Protein AF-A0A1Y6CUW9-F1 (afdb_monomer)

Mean predicted aligned error: 4.99 Å

Secondary structure (DSSP, 8-state):
--HHHHHHHHHHHHHHHHHHHHHHHHHTTS--S-HHHHHHHTHHHHHHHHHHHHHHHHHHHHHHHHTT------HHHHHHHHHHHHHHHHHHSTT--

pLDDT: mean 84.28, std 7.56, range [52.03, 94.5]

Structure (mmCIF, N/CA/C/O backbone):
data_AF-A0A1Y6CUW9-F1
#
_entry.id   AF-A0A1Y6CUW9-F1
#
loop_
_atom_site.group_PDB
_atom_site.id
_atom_site.type_symbol
_atom_site.label_atom_id
_atom_site.label_alt_id
_atom_site.label_comp_id
_atom_site.label_asym_id
_atom_site.label_entity_id
_atom_site.label_seq_id
_atom_site.pdbx_PDB_ins_code
_atom_site.Cartn_x
_atom_site.Cartn_y
_atom_site.Cartn_z
_atom_site.occupancy
_atom_site.B_iso_or_equiv
_atom_site.auth_seq_id
_atom_site.auth_comp_id
_atom_site.auth_asym_id
_atom_site.auth_atom_id
_atom_site.pdbx_PDB_model_num
ATOM 1 N N . MET A 1 1 ? 2.748 -4.748 -20.571 1.00 67.25 1 MET A N 1
ATOM 2 C CA . MET A 1 1 ? 1.721 -3.866 -19.972 1.00 67.25 1 MET A CA 1
ATOM 3 C C . MET A 1 1 ? 2.174 -2.430 -20.180 1.00 67.25 1 MET A C 1
ATOM 5 O O . MET A 1 1 ? 3.373 -2.207 -20.205 1.00 67.25 1 MET A O 1
ATOM 9 N N . ASP A 1 2 ? 1.252 -1.495 -20.396 1.00 81.88 2 ASP A N 1
ATOM 10 C CA . ASP A 1 2 ? 1.586 -0.066 -20.453 1.00 81.88 2 ASP A CA 1
ATOM 11 C C . ASP A 1 2 ? 2.125 0.408 -19.081 1.00 81.88 2 ASP A C 1
ATOM 13 O O . ASP A 1 2 ? 1.563 0.001 -18.060 1.00 81.88 2 ASP A O 1
ATOM 17 N N . PRO A 1 3 ? 3.200 1.216 -19.018 1.00 75.56 3 PRO A N 1
ATOM 18 C CA . PRO A 1 3 ? 3.843 1.593 -17.755 1.00 75.56 3 PRO A CA 1
ATOM 19 C C . PRO A 1 3 ? 2.919 2.379 -16.817 1.00 75.56 3 PRO A C 1
ATOM 21 O O . PRO A 1 3 ? 3.011 2.226 -15.601 1.00 75.56 3 PRO A O 1
ATOM 24 N N . TRP A 1 4 ? 1.975 3.157 -17.351 1.00 80.31 4 TRP A N 1
ATOM 25 C CA . TRP A 1 4 ? 0.993 3.866 -16.531 1.00 80.31 4 TRP A CA 1
ATOM 26 C C . TRP A 1 4 ? -0.031 2.905 -15.942 1.00 80.31 4 TRP A C 1
ATOM 28 O O . TRP A 1 4 ? -0.367 3.008 -14.764 1.00 80.31 4 TRP A O 1
ATOM 38 N N . LYS A 1 5 ? -0.474 1.909 -16.717 1.00 86.81 5 LYS A N 1
ATOM 39 C CA . LYS A 1 5 ? -1.309 0.817 -16.189 1.00 86.81 5 LYS A CA 1
ATOM 40 C C . LYS A 1 5 ? -0.584 0.025 -15.102 1.00 86.81 5 LYS A C 1
ATOM 42 O O . LYS A 1 5 ? -1.204 -0.319 -14.098 1.00 86.81 5 LYS A O 1
ATOM 47 N N . ALA A 1 6 ? 0.712 -0.230 -15.282 1.00 86.12 6 ALA A N 1
ATOM 48 C CA . ALA A 1 6 ? 1.543 -0.896 -14.285 1.00 86.12 6 ALA A CA 1
ATOM 49 C C . ALA A 1 6 ? 1.585 -0.091 -12.982 1.00 86.12 6 ALA A C 1
ATOM 51 O O . ALA A 1 6 ? 1.199 -0.599 -11.934 1.00 86.12 6 ALA A O 1
ATOM 52 N N . ALA A 1 7 ? 1.941 1.192 -13.073 1.00 84.69 7 ALA A N 1
ATOM 53 C CA . ALA A 1 7 ? 2.013 2.093 -11.929 1.00 84.69 7 ALA A CA 1
ATOM 54 C C . ALA A 1 7 ? 0.677 2.187 -11.178 1.00 84.69 7 ALA A C 1
ATOM 56 O O . ALA A 1 7 ? 0.638 2.003 -9.964 1.00 84.69 7 ALA A O 1
ATOM 57 N N . LEU A 1 8 ? -0.435 2.390 -11.894 1.00 89.25 8 LEU A N 1
ATOM 58 C CA . LEU A 1 8 ? -1.773 2.426 -11.293 1.00 89.25 8 LEU A CA 1
ATOM 59 C C . LEU A 1 8 ? -2.121 1.118 -10.574 1.00 89.25 8 LEU A C 1
ATOM 61 O O . LEU A 1 8 ? -2.713 1.150 -9.497 1.00 89.25 8 LEU A O 1
ATOM 65 N N . THR A 1 9 ? -1.722 -0.025 -11.136 1.00 91.69 9 THR A N 1
ATOM 66 C CA . THR A 1 9 ? -1.936 -1.337 -10.510 1.00 91.69 9 THR A CA 1
ATOM 67 C C . THR A 1 9 ? -1.134 -1.469 -9.214 1.00 91.69 9 THR A C 1
ATOM 69 O O . THR A 1 9 ? -1.675 -1.923 -8.207 1.00 91.69 9 THR A O 1
ATOM 72 N N . LEU A 1 10 ? 0.128 -1.030 -9.206 1.00 91.00 10 LEU A N 1
ATOM 73 C CA . LEU A 1 10 ? 0.971 -1.039 -8.007 1.00 91.00 10 LEU A CA 1
ATOM 74 C C . LEU A 1 10 ? 0.388 -0.126 -6.919 1.00 91.00 10 LEU A C 1
ATOM 76 O O . LEU A 1 10 ? 0.245 -0.554 -5.775 1.00 91.00 10 LEU A O 1
ATOM 80 N N . TYR A 1 11 ? -0.032 1.094 -7.269 1.00 90.69 11 TYR A N 1
ATOM 81 C CA . TYR A 1 11 ? -0.673 2.007 -6.316 1.00 90.69 11 TYR A CA 1
ATOM 82 C C . TYR A 1 11 ? -1.959 1.422 -5.722 1.00 90.69 11 TYR A C 1
ATOM 84 O O . TYR A 1 11 ? -2.164 1.491 -4.509 1.00 90.69 11 TYR A O 1
ATOM 92 N N . ALA A 1 12 ? -2.802 0.799 -6.550 1.00 92.19 12 ALA A N 1
ATOM 93 C CA . ALA A 1 12 ? -4.011 0.132 -6.078 1.00 92.19 12 ALA A CA 1
ATOM 94 C C . ALA A 1 12 ? -3.688 -1.016 -5.108 1.00 92.19 12 ALA A C 1
ATOM 96 O O . ALA A 1 12 ? -4.348 -1.154 -4.078 1.00 92.19 12 ALA A O 1
ATOM 97 N N . LEU A 1 13 ? -2.648 -1.808 -5.389 1.00 94.06 13 LEU A N 1
ATOM 98 C CA . LEU A 1 13 ? -2.228 -2.901 -4.512 1.00 94.06 13 LEU A CA 1
ATOM 99 C C . LEU A 1 13 ? -1.651 -2.424 -3.182 1.00 94.06 13 LEU A C 1
ATOM 101 O O . LEU A 1 13 ? -1.952 -3.041 -2.162 1.00 94.06 13 LEU A O 1
ATOM 105 N N . ALA A 1 14 ? -0.898 -1.324 -3.149 1.00 91.50 14 ALA A N 1
ATOM 106 C CA . ALA A 1 14 ? -0.502 -0.721 -1.877 1.00 91.50 14 ALA A CA 1
ATOM 107 C C . ALA A 1 14 ? -1.716 -0.262 -1.061 1.00 91.50 14 ALA A C 1
ATOM 109 O O . ALA A 1 14 ? -1.793 -0.549 0.133 1.00 91.50 14 ALA A O 1
ATOM 110 N N . GLY A 1 15 ? -2.705 0.371 -1.700 1.00 90.69 15 GLY A N 1
ATOM 111 C CA . GLY A 1 15 ? -3.964 0.718 -1.035 1.00 90.69 15 GLY A CA 1
ATOM 112 C C . GLY A 1 15 ? -4.674 -0.509 -0.450 1.00 90.69 15 GLY A C 1
ATOM 113 O O . GLY A 1 15 ? -5.115 -0.484 0.699 1.00 90.69 15 GLY A O 1
ATOM 114 N N . LEU A 1 16 ? -4.717 -1.616 -1.198 1.00 93.56 16 LEU A N 1
ATOM 115 C CA . LEU A 1 16 ? -5.260 -2.889 -0.714 1.00 93.56 16 LEU A CA 1
ATOM 116 C C . LEU A 1 16 ? -4.439 -3.486 0.436 1.00 93.56 16 LEU A C 1
ATOM 118 O O . LEU A 1 16 ? -5.021 -4.061 1.352 1.00 93.56 16 LEU A O 1
ATOM 122 N N . GLY A 1 17 ? -3.115 -3.331 0.425 1.00 93.31 17 GLY A N 1
ATOM 123 C CA . GLY A 1 17 ? -2.237 -3.728 1.525 1.00 93.31 17 GLY A CA 1
ATOM 124 C C . GLY A 1 17 ? -2.545 -2.976 2.818 1.00 93.31 17 GLY A C 1
ATOM 125 O O . GLY A 1 17 ? -2.724 -3.599 3.866 1.00 93.31 17 GLY A O 1
ATOM 126 N N . ALA A 1 18 ? -2.677 -1.650 2.739 1.00 90.25 18 ALA A N 1
ATOM 127 C CA . ALA A 1 18 ? -3.060 -0.816 3.877 1.00 90.25 18 ALA A CA 1
ATOM 128 C C . ALA A 1 18 ? -4.461 -1.186 4.397 1.00 90.25 18 ALA A C 1
ATOM 130 O O . ALA A 1 18 ? -4.651 -1.408 5.594 1.00 90.25 18 ALA A O 1
ATOM 131 N N . LEU A 1 19 ? -5.431 -1.374 3.493 1.00 90.75 19 LEU A N 1
ATOM 132 C CA . LEU A 1 19 ? -6.778 -1.819 3.855 1.00 90.75 19 LEU A CA 1
ATOM 133 C C . LEU A 1 19 ? -6.773 -3.205 4.518 1.00 90.75 19 LEU A C 1
ATOM 135 O O . LEU A 1 19 ? -7.507 -3.433 5.478 1.00 90.75 19 LEU A O 1
ATOM 139 N N . ALA A 1 20 ? -5.937 -4.128 4.040 1.00 93.56 20 ALA A N 1
ATOM 140 C CA . ALA A 1 20 ? -5.784 -5.450 4.635 1.00 93.56 20 ALA A CA 1
ATOM 141 C C . ALA A 1 20 ? -5.191 -5.378 6.050 1.00 93.56 20 ALA A C 1
ATOM 143 O O . ALA A 1 20 ? -5.611 -6.137 6.927 1.00 93.56 20 ALA A O 1
ATOM 144 N N . HIS A 1 21 ? -4.254 -4.458 6.303 1.00 91.00 21 HIS A N 1
ATOM 145 C CA . HIS A 1 21 ? -3.743 -4.213 7.651 1.00 91.00 21 HIS A CA 1
ATOM 146 C C . HIS A 1 21 ? -4.839 -3.674 8.580 1.00 91.00 21 HIS A C 1
ATOM 148 O O . HIS A 1 21 ? -5.041 -4.232 9.662 1.00 91.00 21 HIS A O 1
ATOM 154 N N . TRP A 1 22 ? -5.613 -2.675 8.144 1.00 89.12 22 TRP A N 1
ATOM 155 C CA . TRP A 1 22 ? -6.771 -2.188 8.901 1.00 89.12 22 TRP A CA 1
ATOM 156 C C . TRP A 1 22 ? -7.786 -3.307 9.185 1.00 89.12 22 TRP A C 1
ATOM 158 O O . TRP A 1 22 ? -8.182 -3.514 10.333 1.00 89.12 22 TRP A O 1
ATOM 168 N N . ALA A 1 23 ? -8.155 -4.095 8.171 1.00 90.38 23 ALA A N 1
ATOM 169 C CA . ALA A 1 23 ? -9.110 -5.193 8.320 1.00 90.38 23 ALA A CA 1
ATOM 170 C C . ALA A 1 23 ? -8.610 -6.242 9.324 1.00 90.38 23 ALA A C 1
ATOM 172 O O . ALA A 1 23 ? -9.377 -6.738 10.150 1.00 90.38 23 ALA A O 1
ATOM 173 N N . LYS A 1 24 ? -7.306 -6.543 9.314 1.00 92.25 24 LYS A N 1
ATOM 174 C CA . LYS A 1 24 ? -6.673 -7.412 10.311 1.00 92.25 24 LYS A CA 1
ATOM 175 C C . LYS A 1 24 ? -6.820 -6.852 11.729 1.00 92.25 24 LYS A C 1
ATOM 177 O O . LYS A 1 24 ? -7.166 -7.620 12.625 1.00 92.25 24 LYS A O 1
ATOM 182 N N . ARG A 1 25 ? -6.571 -5.555 11.946 1.00 88.81 25 ARG A N 1
ATOM 183 C CA . ARG A 1 25 ? -6.759 -4.903 13.258 1.00 88.81 25 ARG A CA 1
ATOM 184 C C . ARG A 1 25 ? -8.216 -4.990 13.712 1.00 88.81 25 ARG A C 1
ATOM 186 O O . ARG A 1 25 ? -8.484 -5.385 14.847 1.00 88.81 25 ARG A O 1
ATOM 193 N N . ARG A 1 26 ? -9.156 -4.746 12.793 1.00 88.06 26 ARG A N 1
ATOM 194 C CA . ARG A 1 26 ? -10.597 -4.835 13.061 1.00 88.06 26 ARG A CA 1
ATOM 195 C C . ARG A 1 26 ? -11.017 -6.234 13.507 1.00 88.06 26 ARG A C 1
ATOM 197 O O . ARG A 1 26 ? -11.716 -6.368 14.507 1.00 88.06 26 ARG A O 1
ATOM 204 N N . LEU A 1 27 ? -10.552 -7.275 12.811 1.00 90.94 27 LEU A N 1
ATOM 205 C CA . LEU A 1 27 ? -10.822 -8.678 13.158 1.00 90.94 27 LEU A CA 1
ATOM 206 C C . LEU A 1 27 ? -10.229 -9.094 14.511 1.00 90.94 27 LEU A C 1
ATOM 208 O O . LEU A 1 27 ? -10.722 -10.031 15.132 1.00 90.9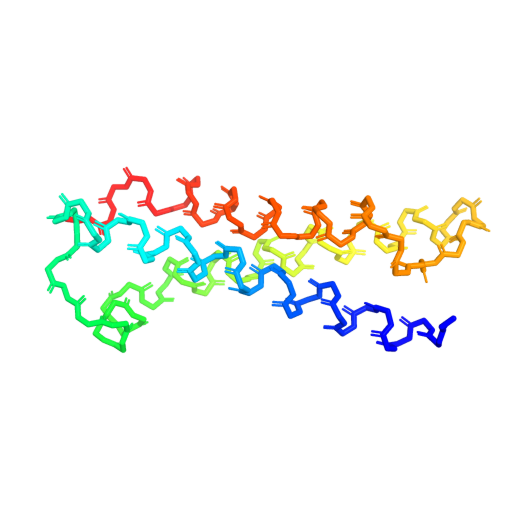4 27 LEU A O 1
ATOM 212 N N . ARG A 1 28 ? -9.182 -8.405 14.973 1.00 90.56 28 ARG A N 1
ATOM 213 C CA . ARG A 1 28 ? -8.575 -8.613 16.294 1.00 90.56 28 ARG A CA 1
ATOM 214 C C . ARG A 1 28 ? -9.224 -7.789 17.406 1.00 90.56 28 ARG A C 1
ATOM 216 O O . ARG A 1 28 ? -8.839 -7.945 18.558 1.00 90.56 28 ARG A O 1
ATOM 223 N N . GLY A 1 29 ? -10.182 -6.924 17.072 1.00 86.81 29 GLY A N 1
ATOM 224 C CA . GLY A 1 29 ? -10.779 -5.989 18.025 1.00 86.81 29 GLY A CA 1
ATOM 225 C C . GLY A 1 29 ? -9.831 -4.869 18.468 1.00 86.81 29 GLY A C 1
ATOM 226 O O . GLY A 1 29 ? -10.103 -4.223 19.470 1.00 86.81 29 GLY A O 1
ATOM 227 N N . GLU A 1 30 ? -8.733 -4.634 17.739 1.00 84.88 30 GLU A N 1
ATOM 228 C CA . GLU A 1 30 ? -7.754 -3.568 18.021 1.00 84.88 30 GLU A CA 1
ATOM 229 C C . GLU A 1 30 ? -8.222 -2.190 17.516 1.00 84.88 30 GLU A C 1
ATOM 231 O O . GLU A 1 30 ? -7.602 -1.176 17.823 1.00 84.88 30 GLU A O 1
ATOM 236 N N . THR A 1 31 ? -9.276 -2.161 16.697 1.00 79.62 31 THR A N 1
ATOM 237 C CA . THR A 1 31 ? -9.977 -0.950 16.258 1.00 79.62 31 THR A CA 1
ATOM 238 C C . THR A 1 31 ? -11.485 -1.188 16.393 1.00 79.62 31 THR A C 1
ATOM 240 O O . THR A 1 31 ? -12.013 -2.124 15.774 1.00 79.62 31 THR A O 1
ATOM 243 N N . PRO A 1 32 ? -12.204 -0.421 17.231 1.00 72.69 32 PRO A N 1
ATOM 244 C CA . PRO A 1 32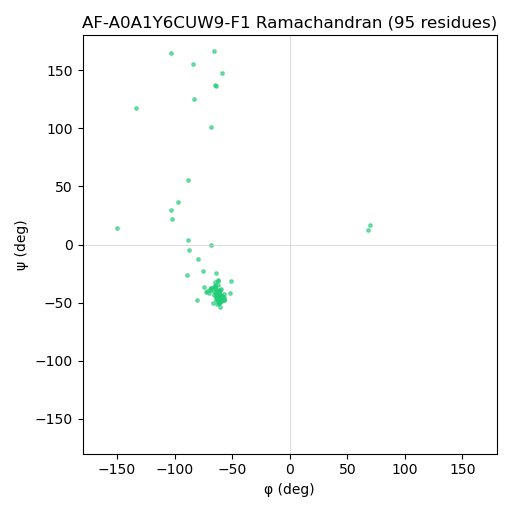 ? -13.653 -0.560 17.361 1.00 72.69 32 PRO A CA 1
ATOM 245 C C . PRO A 1 32 ? -14.404 0.042 16.163 1.00 72.69 32 PRO A C 1
ATOM 247 O O . PRO A 1 32 ? -15.519 -0.393 15.858 1.00 72.69 32 PRO A O 1
ATOM 250 N N . ASP A 1 33 ? -13.760 0.966 15.453 1.00 79.06 33 ASP A N 1
ATOM 251 C CA . ASP A 1 33 ? -14.404 1.873 14.507 1.00 79.06 33 ASP A CA 1
ATOM 252 C C . ASP A 1 33 ? -14.590 1.256 13.113 1.00 79.06 33 ASP A C 1
ATOM 254 O O . ASP A 1 33 ? -13.885 0.323 12.694 1.00 79.06 33 ASP A O 1
ATOM 258 N N . GLY A 1 34 ? -15.573 1.772 12.369 1.00 80.94 34 GLY A N 1
ATOM 259 C CA . GLY A 1 34 ? -15.744 1.452 10.956 1.00 80.94 34 GLY A CA 1
ATOM 260 C C . GLY A 1 34 ? -14.575 1.970 10.115 1.00 80.94 34 GLY A C 1
ATOM 261 O O . GLY A 1 34 ? -13.779 2.789 10.562 1.00 80.94 34 GLY A O 1
ATOM 262 N N . LEU A 1 35 ? -14.462 1.515 8.862 1.00 79.31 35 LEU A N 1
ATOM 263 C CA . LEU A 1 35 ? -13.399 1.993 7.966 1.00 79.31 35 LEU A CA 1
ATOM 264 C C . LEU A 1 35 ? -13.457 3.516 7.808 1.00 79.31 35 LEU A C 1
ATOM 266 O O . LEU A 1 35 ? -12.437 4.182 7.893 1.00 79.31 35 LEU A O 1
ATOM 270 N N . PHE A 1 36 ? -14.653 4.066 7.597 1.00 79.12 36 PHE A N 1
ATOM 271 C CA . PHE A 1 36 ? -14.830 5.504 7.400 1.00 79.12 36 PHE A CA 1
ATOM 272 C C . PHE A 1 36 ? -14.543 6.314 8.664 1.00 79.12 36 PHE A C 1
ATOM 274 O O . PHE A 1 36 ? -13.915 7.365 8.565 1.00 79.12 36 PHE A O 1
ATOM 281 N N . ASP A 1 37 ? -14.924 5.796 9.830 1.00 80.94 37 ASP A N 1
ATOM 282 C CA . ASP A 1 37 ? -14.605 6.407 11.122 1.00 80.94 37 ASP A CA 1
ATOM 283 C C . ASP A 1 37 ? -13.089 6.405 11.340 1.00 80.94 37 ASP A C 1
ATOM 285 O O . ASP A 1 37 ? -12.493 7.445 11.597 1.00 80.94 37 ASP A O 1
ATOM 289 N N . HIS A 1 38 ? -12.430 5.272 11.078 1.00 77.00 38 HIS A N 1
ATOM 290 C CA . HIS A 1 38 ? -10.978 5.153 11.153 1.00 77.00 38 HIS A CA 1
ATOM 291 C C . HIS A 1 38 ? -10.263 6.140 10.217 1.00 77.00 38 HIS A C 1
ATOM 293 O O . HIS A 1 38 ? -9.322 6.813 10.634 1.00 77.00 38 HIS A O 1
ATOM 299 N N . LEU A 1 39 ? -10.724 6.263 8.968 1.00 78.06 39 LEU A N 1
ATOM 300 C CA . LEU A 1 39 ? -10.174 7.212 7.994 1.00 78.06 39 LEU A CA 1
ATOM 301 C C . LEU A 1 39 ? -10.400 8.674 8.414 1.00 78.06 39 LEU A C 1
ATOM 303 O O . LEU A 1 39 ? -9.571 9.522 8.092 1.00 78.06 39 LEU A O 1
ATOM 307 N N . GLY A 1 40 ? -11.502 8.981 9.102 1.00 79.00 40 GLY A N 1
ATOM 308 C CA . GLY A 1 40 ? -11.836 10.329 9.564 1.00 79.00 40 GLY A CA 1
ATOM 309 C C . GLY A 1 40 ? -11.103 10.730 10.845 1.00 79.00 40 GLY A C 1
ATOM 310 O O . GLY A 1 40 ? -10.498 11.797 10.907 1.00 79.00 40 GLY A O 1
ATOM 311 N N . GLU A 1 41 ? -11.108 9.865 11.853 1.00 78.75 41 GLU A N 1
ATOM 312 C CA . GLU A 1 41 ? -10.500 10.119 13.163 1.00 78.75 41 GLU A CA 1
ATOM 313 C C . GLU A 1 41 ? -8.972 10.034 13.109 1.00 78.75 41 GLU A C 1
ATOM 315 O O . GLU A 1 41 ? -8.272 10.842 13.719 1.00 78.75 41 GLU A O 1
ATOM 320 N N . ASN A 1 42 ? -8.436 9.116 12.299 1.00 75.81 42 ASN A N 1
ATOM 321 C CA . ASN A 1 42 ? -7.001 8.965 12.065 1.00 75.81 42 ASN A CA 1
ATOM 322 C C . ASN A 1 42 ? -6.574 9.553 10.717 1.00 75.81 42 ASN A C 1
ATOM 324 O O . ASN A 1 42 ? -5.60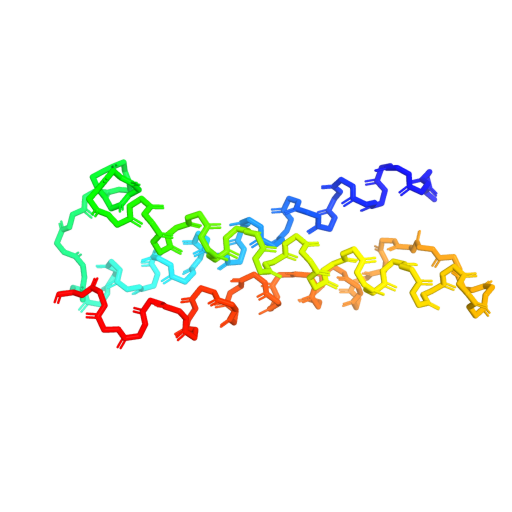0 9.087 10.119 1.00 75.81 42 ASN A O 1
ATOM 328 N N . PHE A 1 43 ? -7.270 10.584 10.230 1.00 77.38 43 PHE A N 1
ATOM 329 C CA . PHE A 1 43 ? -7.031 11.175 8.911 1.00 77.38 43 PHE A CA 1
ATOM 330 C C . PHE A 1 43 ? -5.562 11.546 8.672 1.00 77.38 43 PHE A C 1
ATOM 332 O O . PHE A 1 43 ? -5.013 11.248 7.614 1.00 77.38 43 PHE A O 1
ATOM 339 N N . GLY A 1 44 ? -4.884 12.111 9.678 1.00 79.19 44 GLY A N 1
ATOM 340 C CA . GLY A 1 44 ? -3.457 12.435 9.592 1.00 79.19 44 GLY A CA 1
ATOM 341 C C . GLY A 1 44 ? -2.560 11.206 9.390 1.00 79.19 44 GLY A C 1
ATOM 342 O O . GLY A 1 44 ? -1.713 11.206 8.498 1.00 79.19 44 GLY A O 1
ATOM 343 N N . HIS A 1 45 ? -2.772 10.139 10.165 1.00 78.38 45 HIS A N 1
ATOM 344 C CA . HIS A 1 45 ? -2.001 8.893 10.046 1.00 78.38 45 HIS A CA 1
ATOM 345 C C . HIS A 1 45 ? -2.325 8.144 8.750 1.00 78.38 45 HIS A C 1
ATOM 347 O O . HIS A 1 45 ? -1.426 7.623 8.095 1.00 78.38 45 HIS A O 1
ATOM 353 N N . THR A 1 46 ? -3.593 8.155 8.342 1.00 77.44 46 THR A N 1
ATOM 354 C CA . THR A 1 46 ? -4.067 7.607 7.067 1.00 77.44 46 THR A CA 1
ATOM 355 C C . THR A 1 46 ? -3.401 8.313 5.890 1.00 77.44 46 THR A C 1
ATOM 357 O O . THR A 1 46 ? -2.858 7.655 5.006 1.00 77.44 46 THR A O 1
ATOM 360 N N . LEU A 1 47 ? -3.396 9.650 5.879 1.00 79.50 47 LEU A N 1
ATOM 361 C CA . LEU A 1 47 ? -2.728 10.427 4.837 1.00 79.50 47 LEU A CA 1
ATOM 362 C C . LEU A 1 47 ? -1.227 10.162 4.822 1.00 79.50 47 LEU A C 1
ATOM 364 O O . LEU A 1 47 ? -0.656 9.982 3.750 1.00 79.50 47 LEU A O 1
ATOM 368 N N . LEU A 1 48 ? -0.586 10.106 5.990 1.00 83.56 48 LEU A N 1
ATOM 369 C CA . LEU A 1 48 ? 0.840 9.815 6.079 1.00 83.56 48 LEU A CA 1
ATOM 370 C C . LEU A 1 48 ? 1.160 8.410 5.548 1.00 83.56 48 LEU A C 1
ATOM 372 O O . LEU A 1 48 ? 2.110 8.258 4.787 1.00 83.56 48 LEU A O 1
ATOM 376 N N . SER A 1 49 ? 0.343 7.409 5.884 1.00 80.69 49 SER A N 1
ATOM 377 C CA . SER A 1 49 ? 0.435 6.033 5.374 1.00 80.69 49 SER A CA 1
ATOM 378 C C . SER A 1 49 ? 0.255 5.971 3.857 1.00 80.69 49 SER A C 1
ATOM 380 O O . SER A 1 49 ? 1.051 5.341 3.151 1.00 80.69 49 SER A O 1
ATOM 382 N N . LEU A 1 50 ? -0.718 6.717 3.329 1.00 79.75 50 LEU A N 1
ATOM 383 C CA . LEU A 1 50 ? -0.957 6.845 1.896 1.00 79.75 50 LEU A CA 1
ATOM 384 C C . LEU A 1 50 ? 0.239 7.494 1.184 1.00 79.75 50 LEU A C 1
ATOM 386 O O . LEU A 1 50 ? 0.762 6.926 0.229 1.00 79.75 50 LEU A O 1
ATOM 390 N N . PHE A 1 51 ? 0.720 8.646 1.660 1.00 84.38 51 PHE A N 1
ATOM 391 C CA . PHE A 1 51 ? 1.865 9.339 1.063 1.00 84.38 51 PHE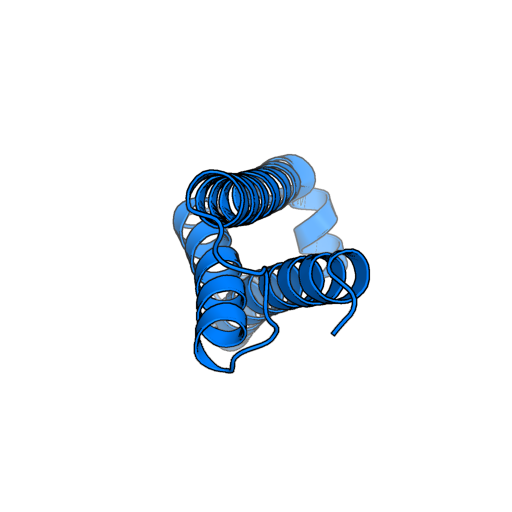 A CA 1
ATOM 392 C C . PHE A 1 51 ? 3.166 8.547 1.193 1.00 84.38 51 PHE A C 1
ATOM 394 O O . PHE A 1 51 ? 3.957 8.541 0.252 1.00 84.38 51 PHE A O 1
ATOM 401 N N . ALA A 1 52 ? 3.379 7.838 2.304 1.00 85.00 52 ALA A N 1
ATOM 402 C CA . ALA A 1 52 ? 4.525 6.950 2.473 1.00 85.00 52 ALA A CA 1
ATOM 403 C C . ALA A 1 52 ? 4.490 5.804 1.452 1.00 85.00 52 ALA A C 1
ATOM 405 O O . ALA A 1 52 ? 5.491 5.539 0.787 1.00 85.00 52 ALA A O 1
ATOM 406 N N . SER A 1 53 ? 3.323 5.182 1.263 1.00 83.50 53 SER A N 1
ATOM 407 C CA . SER A 1 53 ? 3.120 4.122 0.269 1.00 83.50 53 SER A CA 1
ATOM 408 C C . SER A 1 53 ? 3.315 4.634 -1.163 1.00 83.50 53 SER A C 1
ATOM 410 O O . SER A 1 53 ? 3.997 3.998 -1.967 1.00 83.50 53 SER A O 1
ATOM 412 N N . LEU A 1 54 ? 2.773 5.817 -1.475 1.00 86.12 54 LEU A N 1
ATOM 41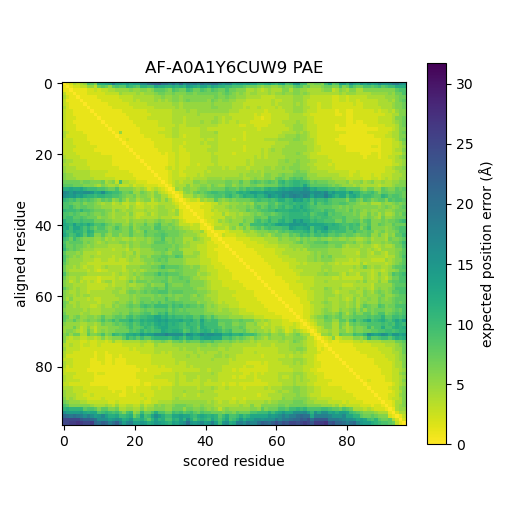3 C CA . LEU A 1 54 ? 2.959 6.482 -2.767 1.00 86.12 54 LEU A CA 1
ATOM 414 C C . LEU A 1 54 ? 4.432 6.811 -3.019 1.00 86.12 54 LEU A C 1
ATOM 416 O O . LEU A 1 54 ? 4.938 6.543 -4.108 1.00 86.12 54 LEU A O 1
ATOM 420 N N . GLY A 1 55 ? 5.129 7.367 -2.027 1.00 85.19 55 GLY A N 1
ATOM 421 C CA . GLY A 1 55 ? 6.549 7.698 -2.113 1.00 85.19 55 GLY A CA 1
ATOM 422 C C . GLY A 1 55 ? 7.418 6.462 -2.334 1.00 85.19 55 GLY A C 1
ATOM 423 O O . GLY A 1 55 ? 8.288 6.480 -3.205 1.00 85.19 55 GLY A O 1
ATOM 424 N N . ALA A 1 56 ? 7.143 5.373 -1.614 1.00 84.19 56 ALA A N 1
ATOM 425 C CA . ALA A 1 56 ? 7.851 4.105 -1.767 1.00 84.19 56 ALA A CA 1
ATOM 426 C C . ALA A 1 56 ? 7.682 3.515 -3.178 1.00 84.19 56 ALA A C 1
ATOM 428 O O . ALA A 1 56 ? 8.681 3.246 -3.842 1.00 84.19 56 ALA A O 1
ATOM 429 N N . ILE A 1 57 ? 6.445 3.416 -3.684 1.00 85.38 57 ILE A N 1
ATOM 430 C CA . ILE A 1 57 ? 6.183 2.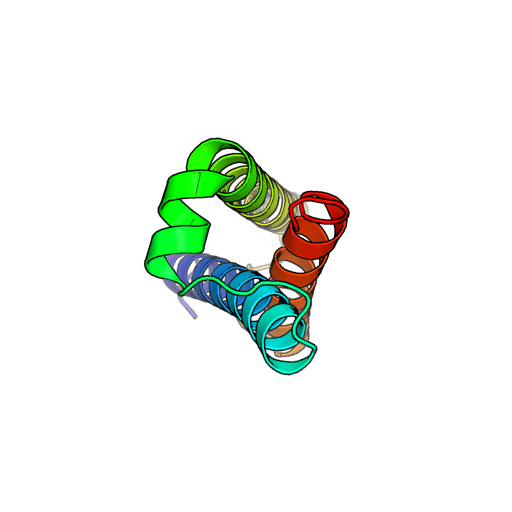915 -5.046 1.00 85.38 57 ILE A CA 1
ATOM 431 C C . ILE A 1 57 ? 6.790 3.834 -6.108 1.00 85.38 57 ILE A C 1
ATOM 433 O O . ILE A 1 57 ? 7.376 3.367 -7.080 1.00 85.38 57 ILE A O 1
ATOM 437 N N . THR A 1 58 ? 6.686 5.151 -5.931 1.00 86.25 58 THR A N 1
ATOM 438 C CA . THR A 1 58 ? 7.259 6.113 -6.886 1.00 86.25 58 THR A CA 1
ATOM 439 C C . THR A 1 58 ? 8.783 6.001 -6.934 1.00 86.25 58 THR A C 1
ATOM 441 O O . THR A 1 58 ? 9.370 6.074 -8.012 1.00 86.25 58 THR A O 1
ATOM 444 N N . SER A 1 59 ? 9.425 5.770 -5.786 1.00 83.38 59 SER A N 1
ATOM 445 C CA . SER A 1 59 ? 10.876 5.568 -5.698 1.00 83.38 59 SER A CA 1
ATOM 446 C C . SER A 1 59 ? 11.308 4.255 -6.351 1.00 83.38 59 SER A C 1
ATOM 448 O O . SER A 1 59 ? 12.316 4.225 -7.053 1.00 83.38 59 SER A O 1
ATOM 450 N N . GLU A 1 60 ? 10.526 3.186 -6.180 1.00 82.75 60 GLU A N 1
ATOM 451 C CA . GLU A 1 60 ? 10.740 1.906 -6.863 1.00 82.75 60 GLU A CA 1
ATOM 452 C C . GLU A 1 60 ? 10.638 2.066 -8.384 1.00 82.75 60 GLU A C 1
ATOM 454 O O . GLU A 1 60 ? 11.556 1.685 -9.109 1.00 82.75 60 GLU A O 1
ATOM 459 N N . ILE A 1 61 ? 9.576 2.712 -8.873 1.00 83.81 61 ILE A N 1
ATOM 460 C CA . ILE A 1 61 ? 9.396 3.010 -10.300 1.00 83.81 61 ILE A CA 1
ATOM 461 C C . ILE A 1 61 ? 10.579 3.822 -10.837 1.00 83.81 61 ILE A C 1
ATOM 463 O O . ILE A 1 61 ? 11.130 3.482 -11.883 1.00 83.81 61 ILE A O 1
ATOM 467 N N . ALA A 1 62 ? 11.003 4.867 -10.122 1.00 85.19 62 ALA A N 1
ATOM 468 C CA . ALA A 1 62 ? 12.141 5.687 -10.524 1.00 85.19 62 ALA A CA 1
ATOM 469 C C . ALA A 1 62 ? 13.442 4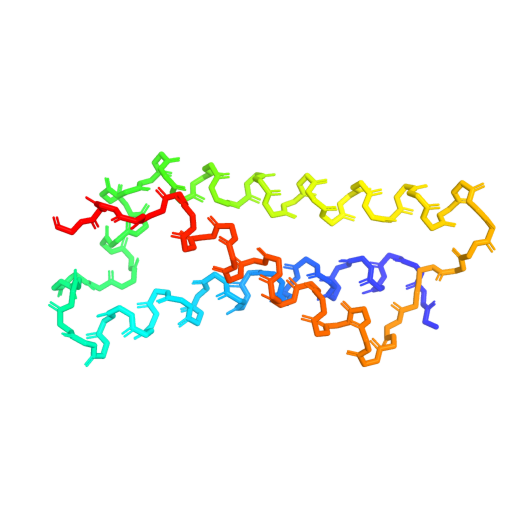.871 -10.603 1.00 85.19 62 ALA A C 1
ATOM 471 O O . ALA A 1 62 ? 14.203 5.030 -11.557 1.00 85.19 62 ALA A O 1
ATOM 472 N N . ALA A 1 63 ? 13.679 3.967 -9.647 1.00 83.56 63 ALA A N 1
ATOM 473 C CA . ALA A 1 63 ? 14.838 3.079 -9.652 1.00 83.56 63 ALA A CA 1
ATOM 474 C C . ALA A 1 63 ? 14.801 2.078 -10.818 1.00 83.56 63 ALA A C 1
ATOM 476 O O . ALA A 1 63 ? 15.827 1.840 -11.454 1.00 83.56 63 ALA A O 1
ATOM 477 N N . LEU A 1 64 ? 13.631 1.516 -11.133 1.00 83.31 64 LEU A N 1
ATOM 478 C CA . LEU A 1 64 ? 13.454 0.627 -12.284 1.00 83.31 64 LEU A CA 1
ATOM 479 C C . LEU A 1 64 ? 13.759 1.369 -13.591 1.00 83.31 64 LEU A C 1
ATOM 481 O O . LEU A 1 64 ? 14.593 0.910 -14.369 1.00 83.31 64 LEU A O 1
ATOM 485 N N . VAL A 1 65 ? 13.184 2.562 -13.776 1.00 84.25 65 VAL A N 1
ATOM 486 C CA . VAL A 1 65 ? 13.429 3.408 -14.956 1.00 84.25 65 VAL A CA 1
ATOM 487 C C . VAL A 1 65 ? 14.907 3.785 -15.082 1.00 84.25 65 VAL 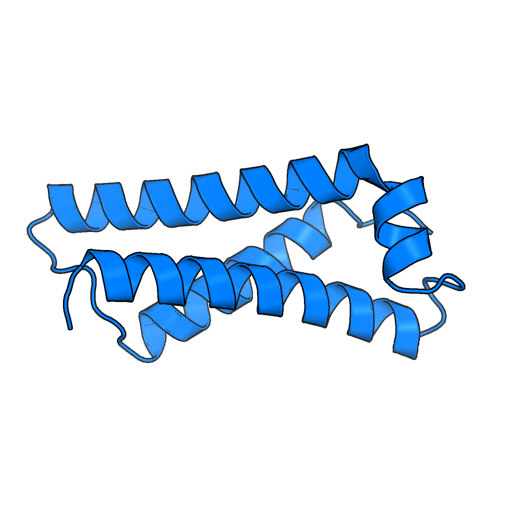A C 1
ATOM 489 O O . VAL A 1 65 ? 15.470 3.669 -16.169 1.00 84.25 65 VAL A O 1
ATOM 492 N N . ALA A 1 66 ? 15.558 4.186 -13.986 1.00 86.62 66 ALA A N 1
ATOM 493 C CA . ALA A 1 66 ? 16.975 4.556 -13.983 1.00 86.62 66 ALA A CA 1
ATOM 494 C C . ALA A 1 66 ? 17.902 3.389 -14.368 1.00 86.62 66 ALA A C 1
ATOM 496 O O . ALA A 1 66 ? 18.936 3.606 -14.995 1.00 86.62 66 ALA A O 1
ATOM 497 N N . ASN A 1 67 ? 17.511 2.155 -14.038 1.00 85.31 67 ASN A N 1
ATOM 498 C CA . ASN A 1 67 ? 18.252 0.939 -14.377 1.00 85.31 67 ASN A CA 1
ATOM 499 C C . ASN A 1 67 ? 17.879 0.357 -15.754 1.00 85.31 67 ASN A C 1
ATOM 501 O O . ASN A 1 67 ? 18.370 -0.709 -16.119 1.00 85.31 67 ASN A O 1
ATOM 505 N N . GLY A 1 68 ? 17.004 1.023 -16.518 1.00 83.00 68 GLY A N 1
ATOM 506 C CA . GLY A 1 68 ? 16.487 0.504 -17.788 1.00 83.00 68 GLY A CA 1
ATOM 507 C C . GLY A 1 68 ? 15.570 -0.714 -17.627 1.00 83.00 68 GLY A C 1
ATOM 508 O O . GLY A 1 68 ? 15.246 -1.376 -18.614 1.00 83.00 68 GLY A O 1
ATOM 509 N N . THR A 1 69 ? 15.144 -1.014 -16.399 1.00 84.38 69 THR A N 1
ATOM 510 C CA . THR A 1 69 ? 14.230 -2.110 -16.094 1.00 84.38 69 THR A CA 1
ATOM 511 C C . THR A 1 69 ? 12.796 -1.640 -16.332 1.00 84.38 69 THR A C 1
ATOM 513 O O . THR A 1 69 ? 12.377 -0.621 -15.775 1.00 84.38 69 THR A O 1
ATOM 516 N N . PRO A 1 70 ? 12.004 -2.349 -17.150 1.00 79.81 70 PRO A N 1
ATOM 517 C CA . PRO A 1 70 ? 10.612 -1.984 -17.356 1.00 79.81 70 PRO A CA 1
ATOM 518 C C . PRO A 1 70 ? 9.816 -2.139 -16.056 1.00 79.81 70 PRO A C 1
ATOM 520 O O . PRO A 1 70 ? 9.951 -3.137 -15.352 1.00 79.81 70 PRO A O 1
ATOM 523 N N . VAL A 1 71 ? 8.945 -1.167 -15.769 1.00 79.69 71 VAL A N 1
ATOM 524 C CA . VAL A 1 71 ? 7.917 -1.316 -14.732 1.00 79.69 71 VAL A CA 1
ATOM 525 C C . VAL A 1 71 ? 6.922 -2.352 -15.233 1.00 79.69 71 VAL A C 1
ATOM 527 O O . VAL A 1 71 ? 6.091 -2.076 -16.105 1.00 79.69 71 VAL A O 1
ATOM 530 N N . ASP A 1 72 ? 7.048 -3.567 -14.722 1.00 76.75 72 ASP A N 1
ATOM 531 C CA . ASP A 1 72 ? 6.188 -4.676 -15.083 1.00 76.75 72 ASP A CA 1
ATOM 532 C C . ASP A 1 72 ? 5.148 -4.958 -13.990 1.00 76.75 72 ASP A C 1
ATOM 534 O O . ASP A 1 72 ? 5.190 -4.443 -12.877 1.00 76.75 72 ASP A O 1
ATOM 538 N N . GLY A 1 73 ? 4.128 -5.728 -14.357 1.00 80.94 73 GLY A N 1
ATOM 539 C CA . GLY A 1 73 ? 3.131 -6.236 -13.413 1.00 80.94 73 GLY A CA 1
ATOM 540 C C . GLY A 1 73 ? 3.475 -7.648 -12.993 1.00 80.94 73 GLY A C 1
ATOM 541 O O . GLY A 1 73 ? 2.573 -8.483 -12.927 1.00 80.94 73 GLY A O 1
ATOM 542 N N . SER A 1 74 ? 4.765 -7.954 -12.839 1.00 88.12 74 SER A N 1
ATOM 543 C CA . SER A 1 74 ? 5.184 -9.277 -12.402 1.00 88.12 74 SER A CA 1
ATOM 544 C C . SER A 1 74 ? 4.572 -9.590 -11.032 1.00 88.12 74 SER A C 1
ATOM 546 O O . SER A 1 74 ? 4.386 -8.686 -10.212 1.00 88.12 74 SER A O 1
ATOM 548 N N . PRO A 1 75 ? 4.259 -10.863 -10.735 1.00 89.62 75 PRO A N 1
ATOM 549 C CA . PRO A 1 75 ? 3.746 -11.252 -9.423 1.00 89.62 75 PRO A CA 1
ATOM 550 C C . PRO A 1 75 ? 4.605 -10.742 -8.257 1.00 89.62 75 PRO A C 1
ATOM 552 O O . PRO A 1 75 ? 4.073 -10.435 -7.196 1.00 89.62 75 PRO A O 1
ATOM 555 N N . GLN A 1 76 ? 5.918 -10.619 -8.463 1.00 88.50 76 GLN A N 1
ATOM 556 C CA . GLN A 1 76 ? 6.872 -10.091 -7.494 1.00 88.50 76 GLN A CA 1
ATOM 557 C C . GLN A 1 76 ? 6.644 -8.601 -7.223 1.00 88.50 76 GLN A C 1
ATOM 559 O O . GLN A 1 76 ? 6.501 -8.230 -6.060 1.00 88.50 76 GLN A O 1
ATOM 564 N N . SER A 1 77 ? 6.547 -7.764 -8.261 1.00 87.12 77 SER A N 1
ATOM 565 C CA . SER A 1 77 ? 6.257 -6.331 -8.107 1.00 87.12 77 SER A CA 1
ATOM 566 C C . SER A 1 77 ? 4.873 -6.092 -7.504 1.00 87.12 77 SER A C 1
ATOM 568 O O . SER A 1 77 ? 4.710 -5.248 -6.626 1.00 87.12 77 SER A O 1
ATOM 570 N N . LEU A 1 78 ? 3.877 -6.890 -7.899 1.00 91.44 78 LEU A N 1
ATOM 571 C CA . LEU A 1 78 ? 2.534 -6.833 -7.318 1.00 91.44 78 LEU A CA 1
ATOM 572 C C . LEU A 1 78 ? 2.547 -7.196 -5.820 1.00 91.44 78 LEU A C 1
ATOM 574 O O . LEU A 1 78 ? 1.959 -6.486 -5.001 1.00 91.44 78 LEU A O 1
ATOM 578 N N . ALA A 1 79 ? 3.239 -8.276 -5.442 1.00 92.12 79 ALA A N 1
ATOM 579 C CA . ALA A 1 79 ? 3.383 -8.681 -4.045 1.00 92.12 79 ALA A CA 1
ATOM 580 C C . ALA A 1 79 ? 4.151 -7.638 -3.223 1.00 92.12 79 ALA A C 1
ATOM 582 O O . ALA A 1 79 ? 3.755 -7.335 -2.097 1.00 92.12 79 ALA A O 1
ATOM 583 N N . LEU A 1 80 ? 5.214 -7.059 -3.787 1.00 90.75 80 LEU A N 1
ATOM 584 C CA . LEU A 1 80 ? 5.995 -6.014 -3.136 1.00 90.75 80 LEU A CA 1
ATOM 585 C C . LEU A 1 80 ? 5.153 -4.757 -2.897 1.00 90.75 80 LEU A C 1
ATOM 587 O O . LEU A 1 80 ? 5.148 -4.248 -1.782 1.00 90.75 80 LEU A O 1
ATOM 591 N N . ALA A 1 81 ? 4.375 -4.305 -3.882 1.00 91.69 81 ALA A N 1
ATOM 592 C CA . ALA A 1 81 ? 3.476 -3.163 -3.721 1.00 91.69 81 ALA A CA 1
ATOM 593 C C . ALA A 1 81 ? 2.446 -3.385 -2.601 1.00 91.69 81 ALA A C 1
ATOM 595 O O . ALA A 1 81 ? 2.254 -2.515 -1.749 1.00 91.69 81 ALA A O 1
ATOM 596 N N . PHE A 1 82 ? 1.834 -4.572 -2.549 1.00 94.50 82 PHE A N 1
ATOM 597 C CA . PHE A 1 82 ? 0.918 -4.941 -1.468 1.00 94.50 82 PHE A CA 1
ATOM 598 C C . PHE A 1 82 ? 1.606 -4.912 -0.096 1.00 94.50 82 PHE A C 1
ATOM 600 O O . PHE A 1 82 ? 1.096 -4.305 0.848 1.00 94.50 82 PHE A O 1
ATOM 607 N N . LEU A 1 83 ? 2.780 -5.539 0.022 1.00 93.50 83 LEU A N 1
ATOM 608 C CA . LEU A 1 83 ? 3.544 -5.583 1.270 1.00 93.50 83 LEU A CA 1
ATOM 609 C C . LEU A 1 83 ? 4.023 -4.197 1.706 1.00 93.50 83 LEU A C 1
ATOM 611 O O . LEU A 1 83 ? 4.029 -3.918 2.902 1.00 93.50 83 LEU A O 1
ATOM 615 N N . THR A 1 84 ? 4.368 -3.324 0.762 1.00 92.31 84 THR A N 1
ATOM 616 C CA . THR A 1 84 ? 4.734 -1.930 1.023 1.00 92.31 84 THR A CA 1
ATOM 617 C C . THR A 1 84 ? 3.577 -1.178 1.663 1.00 92.31 84 THR A C 1
ATOM 619 O O . THR A 1 84 ? 3.765 -0.582 2.719 1.00 92.31 84 THR A O 1
ATOM 622 N N . GLY A 1 85 ? 2.373 -1.251 1.090 1.00 90.94 85 GLY A N 1
ATOM 623 C CA . GLY A 1 85 ? 1.200 -0.588 1.664 1.00 90.94 85 GLY A CA 1
ATOM 624 C C . GLY A 1 85 ? 0.805 -1.148 3.030 1.00 90.94 85 GLY A C 1
ATOM 625 O O . GLY A 1 85 ? 0.588 -0.398 3.980 1.00 90.94 85 GLY A O 1
ATOM 626 N N . TYR A 1 86 ? 0.794 -2.478 3.164 1.00 92.62 86 TYR A N 1
ATOM 627 C CA . TYR A 1 86 ? 0.539 -3.142 4.444 1.00 92.62 86 TYR A CA 1
ATOM 628 C C . TYR A 1 86 ? 1.578 -2.742 5.504 1.00 92.62 86 TYR A C 1
ATOM 630 O O . TYR A 1 86 ? 1.238 -2.459 6.652 1.00 92.62 86 TYR A O 1
ATOM 638 N N . GLY A 1 87 ? 2.860 -2.736 5.135 1.00 90.75 87 GLY A N 1
ATOM 639 C CA . GLY A 1 87 ? 3.976 -2.433 6.023 1.00 90.75 87 GLY A CA 1
ATOM 640 C C . GLY A 1 87 ? 4.022 -0.966 6.436 1.00 90.75 87 GLY A C 1
ATOM 641 O O . GLY A 1 87 ? 4.236 -0.687 7.614 1.00 90.75 87 GLY A O 1
ATOM 642 N N . ALA A 1 88 ? 3.778 -0.044 5.500 1.00 89.12 88 ALA A N 1
ATOM 643 C CA . ALA A 1 88 ? 3.679 1.387 5.770 1.00 89.12 88 ALA A CA 1
ATOM 644 C C . ALA A 1 88 ? 2.551 1.671 6.764 1.00 89.12 88 ALA A C 1
ATOM 646 O O . ALA A 1 88 ? 2.785 2.319 7.786 1.00 89.12 88 ALA A O 1
ATOM 647 N N . ASP A 1 89 ? 1.368 1.100 6.528 1.00 87.81 89 ASP A N 1
ATOM 648 C CA . ASP A 1 89 ? 0.247 1.246 7.449 1.00 87.81 89 ASP A CA 1
ATOM 649 C C . ASP A 1 89 ? 0.560 0.637 8.817 1.00 87.81 89 ASP A C 1
ATOM 651 O O . ASP A 1 89 ? 0.388 1.279 9.849 1.00 87.81 89 ASP A O 1
ATOM 655 N N . SER A 1 90 ? 1.137 -0.565 8.843 1.00 88.62 90 SER A N 1
ATOM 656 C CA . SER A 1 90 ? 1.543 -1.220 10.087 1.00 88.62 90 SER A CA 1
ATOM 657 C C . SER A 1 90 ? 2.603 -0.451 10.872 1.00 88.62 90 SER A C 1
ATOM 659 O O . SER A 1 90 ? 2.583 -0.465 12.102 1.00 88.62 90 SER A O 1
ATOM 661 N N . ALA A 1 91 ? 3.527 0.233 10.201 1.00 86.56 91 ALA A N 1
ATOM 662 C CA . ALA A 1 91 ? 4.549 1.037 10.857 1.00 86.56 91 ALA A CA 1
ATOM 663 C C . ALA A 1 91 ? 3.972 2.327 11.454 1.00 86.56 91 ALA A C 1
ATOM 665 O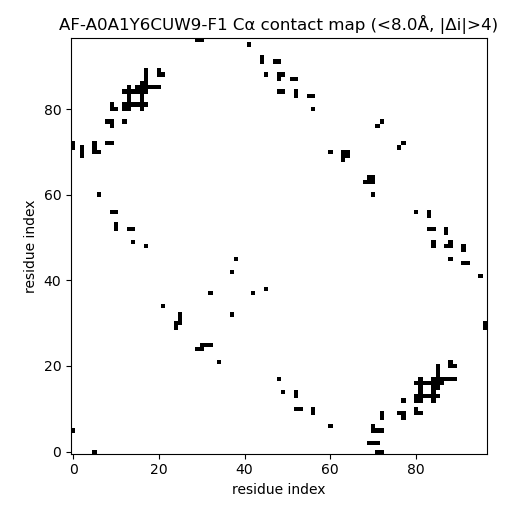 O . ALA A 1 91 ? 4.350 2.703 12.563 1.00 86.56 91 ALA A O 1
ATOM 666 N N . LEU A 1 92 ? 3.060 2.984 10.736 1.00 83.88 92 LEU A N 1
ATOM 667 C CA . LEU A 1 92 ? 2.554 4.313 11.082 1.00 83.88 92 LEU A CA 1
ATOM 668 C C . LEU A 1 92 ? 1.325 4.273 11.998 1.00 83.88 92 LEU A C 1
ATOM 670 O O . LEU A 1 92 ? 1.130 5.189 12.789 1.00 83.88 92 LEU A O 1
ATOM 674 N N . ASN A 1 93 ? 0.540 3.194 11.953 1.00 78.31 93 ASN A N 1
ATOM 675 C CA . ASN A 1 93 ? -0.659 2.996 12.772 1.00 78.31 93 ASN A CA 1
ATOM 676 C C . ASN A 1 93 ? -0.436 2.046 13.965 1.00 78.31 93 ASN A C 1
ATOM 678 O O . ASN A 1 93 ? -1.383 1.487 14.517 1.00 78.31 93 ASN A O 1
ATOM 682 N N . LYS A 1 94 ? 0.817 1.864 14.402 1.00 68.19 94 LYS A N 1
ATOM 683 C CA . LYS A 1 94 ? 1.210 0.922 15.471 1.00 68.19 94 LYS A CA 1
ATOM 684 C C . LYS A 1 94 ? 0.730 1.286 16.887 1.00 68.19 94 LYS A C 1
ATOM 686 O O . LYS A 1 94 ? 1.004 0.540 17.821 1.00 68.19 94 LYS A O 1
ATOM 691 N N . GLY A 1 95 ? 0.020 2.400 17.048 1.00 60.06 95 GLY A N 1
ATOM 692 C CA . GLY A 1 95 ? -0.544 2.852 18.324 1.00 60.06 95 GLY A CA 1
ATOM 693 C C . GLY A 1 95 ? -1.832 3.666 18.186 1.00 60.06 95 GLY A C 1
ATOM 694 O O . GLY A 1 95 ? -2.213 4.333 19.136 1.00 60.06 95 GLY A O 1
ATOM 695 N N . SER A 1 96 ? -2.477 3.652 17.014 1.00 59.62 96 SER A N 1
ATOM 696 C CA . SER A 1 96 ? -3.723 4.389 16.749 1.00 59.62 96 SER A CA 1
ATOM 697 C C . SER A 1 96 ? -4.963 3.565 17.115 1.00 59.62 96 SER A C 1
ATOM 699 O O . SER A 1 96 ? -5.790 3.264 16.256 1.00 59.62 96 SER A O 1
ATOM 701 N N . GLY A 1 97 ? -5.052 3.086 18.353 1.00 52.03 97 GLY A N 1
ATOM 702 C CA . GLY A 1 97 ? -6.189 2.317 18.873 1.00 52.03 97 GLY A CA 1
ATOM 703 C C . GLY A 1 97 ? -6.587 2.791 20.257 1.00 52.03 97 GLY A C 1
ATOM 704 O O . GLY A 1 97 ? -5.689 3.298 20.966 1.00 52.03 97 GLY A O 1
#

Foldseek 3Di:
DPLVVLLVLLLVLLVVLLVVLVVVCVVVVVDPDDPVCCCVVVVVLVVQLSVQLNVVSVVVCVVCVVVVHGSDNPPVSSVVSSNSSNVSNCVSCVPVD

Radius of gyration: 14.37 Å; Cα contacts (8 Å, |Δi|>4): 99; chains: 1; bounding box: 34×24×39 Å

Organism: NCBI:txid1760988

Solvent-accessible surface area (backbone atoms only — not comparable to full-atom values): 5082 Å² total; per-residue (Å²): 126,57,55,67,60,26,52,52,50,33,53,52,31,14,52,49,17,28,51,49,44,51,51,52,36,42,76,69,63,57,37,91,63,53,72,69,51,44,50,61,79,38,34,70,53,48,51,50,26,50,51,50,30,51,50,52,52,51,50,51,49,51,52,30,55,75,69,72,39,77,63,58,78,44,71,65,52,45,50,48,27,20,49,44,11,22,47,36,31,54,67,66,53,71,74,78,99

Sequence (97 aa):
MDPWKAALTLYALAGLGALAHWAKRRLRGETPDGLFDHLGENFGHTLLSLFASLGAITSEIAALVANGTPVDGSPQSLALAFLTGYGADSALNKGSG